Protein AF-A0A814Y055-F1 (afdb_monomer_lite)

Secondary structure (DSSP, 8-state):
---TTS--B---EEPPHHHHHHHTSHHHHHHHHHHHHHHHTT-TTS---HHHHHHHHHT-EEEEEEEEEETTEEEEEEEEEEETTEEEE-

Sequence (90 aa):
MSDEDNNAMGPVMDATPEIQALAERPEIKEAAIDALHKKHRENRIHHFTEKHRETHLINWQVTQYAEEQVAYGINYFMNVSIGDGLFIHI

Radius of gyration: 14.28 Å; chains: 1; bounding box: 35×26×37 Å

pLDDT: mean 84.06, std 14.81, range [39.12, 96.75]

Organism: NCBI:txid392030

Foldseek 3Di:
DDDPVPFQKADKDFDDPVNFVVCLPCVNVVVQLVVVLVVCVPPPPDPSDPVLSVQQNVQWDWGIWIWGDDPVGIDIWTWTDRDDVDTDTD

Structure (mmCIF, N/CA/C/O backbone):
data_AF-A0A814Y055-F1
#
_entry.id   AF-A0A814Y055-F1
#
loop_
_atom_site.group_PDB
_atom_site.id
_atom_site.type_symbol
_atom_site.label_atom_id
_atom_site.label_alt_id
_atom_site.label_comp_id
_atom_site.label_asym_id
_atom_site.label_entity_id
_atom_site.label_seq_id
_atom_site.pdbx_PDB_ins_code
_atom_site.Cartn_x
_atom_site.Cartn_y
_atom_site.Cartn_z
_atom_site.occupancy
_atom_site.B_iso_or_equiv
_atom_site.auth_seq_id
_atom_site.auth_comp_id
_atom_site.auth_asym_id
_atom_site.auth_atom_id
_atom_site.pdbx_PDB_model_num
ATOM 1 N N . MET A 1 1 ? -11.312 -4.933 -19.377 1.00 39.12 1 MET A N 1
ATOM 2 C CA . MET A 1 1 ? -11.389 -6.177 -18.591 1.00 39.12 1 MET A CA 1
ATOM 3 C C . MET A 1 1 ? -10.172 -6.972 -19.002 1.00 39.12 1 MET A C 1
ATOM 5 O O . MET A 1 1 ? -10.045 -7.200 -20.199 1.00 39.12 1 MET A O 1
ATOM 9 N N . SER A 1 2 ? -9.229 -7.215 -18.091 1.00 41.22 2 SER A N 1
ATOM 10 C CA . SER A 1 2 ? -8.090 -8.075 -18.405 1.00 41.22 2 SER A CA 1
ATOM 11 C C . SER A 1 2 ? -8.553 -9.532 -18.321 1.00 41.22 2 SER A C 1
ATOM 13 O O . SER A 1 2 ? -9.442 -9.861 -17.535 1.00 41.22 2 SER A O 1
ATOM 15 N N . ASP A 1 3 ? -8.069 -10.338 -19.254 1.00 47.94 3 ASP A N 1
ATOM 16 C CA . ASP A 1 3 ? -8.426 -11.738 -19.451 1.00 47.94 3 ASP A CA 1
ATOM 17 C C . ASP A 1 3 ? -7.535 -12.569 -18.519 1.00 47.94 3 ASP A C 1
ATOM 19 O O . ASP A 1 3 ? -6.311 -12.469 -18.60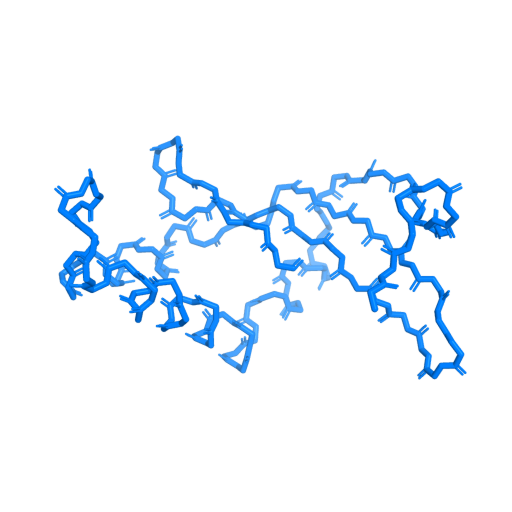8 1.00 47.94 3 ASP A O 1
ATOM 23 N N . GLU A 1 4 ? -8.122 -13.319 -17.581 1.00 52.69 4 GLU A N 1
ATOM 24 C CA . GLU A 1 4 ? -7.372 -14.071 -16.558 1.00 52.69 4 GLU A CA 1
ATOM 25 C C . GLU A 1 4 ? -6.387 -15.074 -17.187 1.00 52.69 4 GLU A C 1
ATOM 27 O O . GLU A 1 4 ? -5.328 -15.326 -16.615 1.00 52.69 4 GLU A O 1
ATOM 32 N N . ASP A 1 5 ? -6.681 -15.547 -18.404 1.00 50.50 5 ASP A N 1
ATOM 33 C CA . ASP A 1 5 ? -5.841 -16.473 -19.170 1.00 50.50 5 ASP A CA 1
ATOM 34 C C . ASP A 1 5 ? -4.698 -15.782 -19.948 1.00 50.50 5 ASP A C 1
ATOM 36 O O . ASP A 1 5 ? -3.781 -16.455 -20.421 1.00 50.50 5 ASP A O 1
ATOM 40 N N . ASN A 1 6 ? -4.715 -14.447 -20.072 1.00 53.06 6 ASN A N 1
ATOM 41 C CA . ASN A 1 6 ? -3.714 -13.650 -20.801 1.00 53.06 6 ASN A CA 1
ATOM 42 C C . ASN A 1 6 ? -3.105 -12.512 -19.957 1.00 53.06 6 ASN A C 1
ATOM 44 O O . ASN A 1 6 ? -2.528 -11.574 -20.514 1.00 53.06 6 ASN A O 1
ATOM 48 N N . ASN A 1 7 ? -3.216 -12.560 -18.627 1.00 58.41 7 ASN A N 1
ATOM 49 C CA . ASN A 1 7 ? -2.532 -11.596 -17.766 1.00 58.41 7 ASN A CA 1
ATOM 50 C C . ASN A 1 7 ? -1.030 -11.900 -17.759 1.00 58.41 7 ASN A C 1
ATOM 52 O O . ASN A 1 7 ? -0.590 -12.949 -17.288 1.00 58.41 7 ASN A O 1
ATOM 56 N N . ALA A 1 8 ? -0.227 -10.952 -18.242 1.00 69.62 8 ALA A N 1
ATOM 57 C CA . ALA A 1 8 ? 1.233 -11.019 -18.198 1.00 69.62 8 ALA A CA 1
ATOM 58 C C . ALA A 1 8 ? 1.760 -10.602 -16.813 1.00 69.62 8 ALA A C 1
ATOM 60 O O . ALA A 1 8 ? 2.765 -9.896 -16.698 1.00 69.62 8 ALA A O 1
ATOM 61 N N . MET A 1 9 ? 1.051 -11.010 -15.758 1.00 80.44 9 MET A N 1
ATOM 62 C CA . MET A 1 9 ? 1.456 -10.748 -14.389 1.00 80.44 9 MET A CA 1
ATOM 63 C C . MET A 1 9 ? 2.708 -11.575 -14.093 1.00 80.44 9 MET A C 1
ATOM 65 O O . MET A 1 9 ? 2.737 -12.793 -14.279 1.00 80.44 9 MET A O 1
ATOM 69 N N . GLY A 1 10 ? 3.757 -10.891 -13.655 1.00 83.50 10 GLY A N 1
ATOM 70 C CA . GLY A 1 10 ? 4.992 -11.499 -13.195 1.00 83.50 10 GLY A CA 1
ATOM 71 C C . GLY A 1 10 ? 4.787 -12.364 -11.947 1.00 83.50 10 GLY A C 1
ATOM 72 O O . GLY A 1 10 ? 3.692 -12.422 -11.378 1.00 83.50 10 GLY A O 1
ATOM 73 N N . PRO A 1 11 ? 5.845 -13.058 -11.496 1.00 90.25 11 PRO A N 1
ATOM 74 C CA . PRO A 1 11 ? 5.767 -13.871 -10.292 1.00 90.25 11 PRO A CA 1
ATOM 75 C C . PRO A 1 11 ? 5.433 -13.006 -9.073 1.00 90.25 11 PRO A C 1
ATOM 77 O O . PRO A 1 11 ? 5.869 -11.859 -8.969 1.00 90.25 11 PRO A O 1
ATOM 80 N N . VAL A 1 12 ? 4.698 -13.588 -8.127 1.00 92.75 12 VAL A N 1
ATOM 81 C CA . VAL A 1 12 ? 4.480 -12.969 -6.817 1.00 92.75 12 VAL A CA 1
ATOM 82 C C . VAL A 1 12 ? 5.792 -13.005 -6.036 1.00 92.75 12 VAL A C 1
ATOM 84 O O . VAL A 1 12 ? 6.417 -14.058 -5.903 1.00 92.75 12 VAL A O 1
ATOM 87 N N . MET A 1 13 ? 6.197 -11.848 -5.528 1.00 93.75 13 MET A N 1
ATOM 88 C CA . MET A 1 13 ? 7.412 -11.629 -4.753 1.00 93.75 13 MET A CA 1
ATOM 89 C C . MET A 1 13 ? 7.064 -11.084 -3.365 1.00 93.75 13 MET A C 1
ATOM 91 O O . MET A 1 13 ? 6.020 -10.457 -3.173 1.00 93.75 13 MET A O 1
ATOM 95 N N . ASP A 1 14 ? 7.948 -11.309 -2.395 1.00 96.44 14 ASP A N 1
ATOM 96 C CA . ASP A 1 14 ? 7.824 -10.708 -1.065 1.00 96.44 14 ASP A CA 1
ATOM 97 C C . ASP A 1 14 ? 8.037 -9.193 -1.137 1.00 96.44 14 ASP A C 1
ATOM 99 O O . ASP A 1 14 ? 8.849 -8.703 -1.926 1.00 96.44 14 ASP A O 1
ATOM 103 N N . ALA A 1 15 ? 7.318 -8.441 -0.305 1.00 94.25 15 ALA A N 1
ATOM 104 C CA . ALA A 1 15 ? 7.405 -6.987 -0.300 1.00 94.25 15 ALA A CA 1
ATOM 105 C C . ALA A 1 15 ? 8.827 -6.488 -0.001 1.00 94.25 15 ALA A C 1
ATOM 107 O O . ALA A 1 15 ? 9.466 -6.882 0.978 1.00 94.25 15 ALA A O 1
ATOM 108 N N . THR A 1 16 ? 9.301 -5.558 -0.828 1.00 94.88 16 THR A N 1
ATOM 109 C CA . THR A 1 16 ? 10.556 -4.838 -0.598 1.00 94.88 16 THR A CA 1
ATOM 110 C C . THR A 1 16 ? 10.286 -3.492 0.088 1.00 94.88 16 THR A C 1
ATOM 112 O O . THR A 1 16 ? 9.170 -2.968 0.005 1.00 94.88 16 THR A O 1
ATOM 115 N N . PRO A 1 17 ? 11.294 -2.870 0.732 1.00 95.94 17 PRO A N 1
ATOM 116 C CA . PRO A 1 17 ? 11.141 -1.534 1.313 1.00 95.94 17 PRO A CA 1
ATOM 117 C C . PRO A 1 17 ? 10.698 -0.467 0.300 1.00 95.94 17 PRO A C 1
ATOM 119 O O . PRO A 1 17 ? 9.984 0.464 0.660 1.00 95.94 17 PRO A O 1
ATOM 122 N N . GLU A 1 18 ? 11.091 -0.607 -0.968 1.00 95.25 18 GLU A N 1
ATOM 123 C CA . GLU A 1 18 ? 10.703 0.315 -2.041 1.00 95.25 18 GLU A CA 1
ATOM 124 C C . GLU A 1 18 ? 9.212 0.201 -2.375 1.00 95.25 18 GLU A C 1
ATOM 126 O O . GLU A 1 18 ? 8.529 1.217 -2.501 1.00 95.25 18 GLU A O 1
ATOM 131 N N . ILE A 1 19 ? 8.691 -1.027 -2.453 1.00 94.12 19 ILE A N 1
ATOM 132 C CA . ILE A 1 19 ? 7.267 -1.282 -2.698 1.00 94.12 19 ILE A CA 1
ATOM 133 C C . ILE A 1 19 ? 6.420 -0.865 -1.496 1.00 94.12 19 ILE A C 1
ATOM 135 O O . ILE A 1 19 ? 5.370 -0.251 -1.675 1.00 94.12 19 ILE A O 1
ATOM 139 N N . GLN A 1 20 ? 6.899 -1.107 -0.273 1.00 95.94 20 GLN A N 1
ATOM 140 C CA . GLN A 1 20 ? 6.249 -0.590 0.931 1.00 95.94 20 GLN A CA 1
ATOM 141 C C . GLN A 1 20 ? 6.157 0.943 0.883 1.00 95.94 20 GLN A C 1
ATOM 143 O O . GLN A 1 20 ? 5.078 1.496 1.076 1.00 95.94 20 GLN A O 1
ATOM 148 N N . ALA A 1 21 ? 7.256 1.635 0.563 1.00 95.25 21 ALA A N 1
ATOM 149 C CA . ALA A 1 21 ? 7.272 3.093 0.463 1.00 95.25 21 ALA A CA 1
ATOM 150 C C . ALA A 1 21 ? 6.375 3.624 -0.671 1.00 95.25 21 ALA A C 1
ATOM 152 O O . ALA A 1 21 ? 5.777 4.692 -0.536 1.00 95.25 21 ALA A O 1
ATOM 153 N N . LEU A 1 22 ? 6.258 2.890 -1.785 1.00 94.00 22 LEU A N 1
ATOM 154 C CA . LEU A 1 22 ? 5.307 3.202 -2.852 1.00 94.00 22 L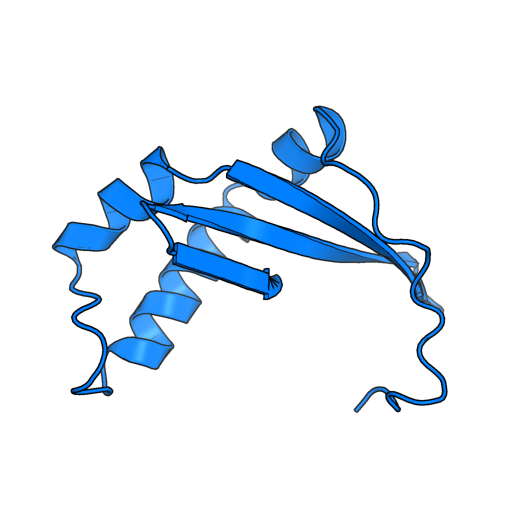EU A CA 1
ATOM 155 C C . LEU A 1 22 ? 3.867 3.104 -2.338 1.00 94.00 22 LEU A C 1
ATOM 157 O O . LEU A 1 22 ? 3.102 4.049 -2.504 1.00 94.00 22 LEU A O 1
ATOM 161 N N . ALA A 1 23 ? 3.517 2.002 -1.675 1.00 93.88 23 ALA A N 1
ATOM 162 C CA . ALA A 1 23 ? 2.180 1.773 -1.140 1.00 93.88 23 ALA A CA 1
ATOM 163 C C . ALA A 1 23 ? 1.815 2.713 0.020 1.00 93.88 23 ALA A C 1
ATOM 165 O O . ALA A 1 23 ? 0.637 2.958 0.257 1.00 93.88 23 ALA A O 1
ATOM 166 N N . GLU A 1 24 ? 2.800 3.238 0.752 1.00 93.94 24 GLU A N 1
ATOM 167 C CA . GLU A 1 24 ? 2.591 4.194 1.847 1.00 93.94 24 GLU A CA 1
ATOM 168 C C . GLU A 1 24 ? 2.235 5.607 1.386 1.00 93.94 24 GLU A C 1
ATOM 170 O O . GLU A 1 24 ? 1.793 6.420 2.205 1.00 93.94 24 GLU A O 1
ATOM 175 N N . ARG A 1 25 ? 2.395 5.914 0.095 1.00 95.06 25 ARG A N 1
ATOM 176 C CA . ARG A 1 25 ? 2.040 7.226 -0.442 1.00 95.06 25 ARG A CA 1
ATOM 177 C C . ARG A 1 25 ? 0.563 7.543 -0.161 1.00 95.06 25 ARG A C 1
ATOM 179 O O . ARG A 1 25 ? -0.287 6.688 -0.434 1.00 95.06 25 ARG A O 1
ATOM 186 N N . PRO A 1 26 ? 0.227 8.744 0.352 1.00 93.00 26 PRO A N 1
ATOM 187 C CA . PRO A 1 26 ? -1.144 9.084 0.737 1.00 93.00 26 PRO A CA 1
ATOM 188 C C . PRO A 1 26 ? -2.162 8.867 -0.385 1.00 93.00 26 PRO A C 1
ATOM 190 O O . PRO A 1 26 ? -3.257 8.369 -0.137 1.00 93.00 26 PRO A O 1
ATOM 193 N N . GLU A 1 27 ? -1.783 9.159 -1.631 1.00 94.19 27 GLU A N 1
ATOM 194 C CA . GLU A 1 27 ? -2.633 8.980 -2.808 1.00 94.19 27 GLU A CA 1
ATOM 195 C C . GLU A 1 27 ? -3.010 7.519 -3.102 1.00 94.19 27 GLU A C 1
ATOM 197 O O . GLU A 1 27 ? -4.005 7.283 -3.783 1.00 94.19 27 GLU A O 1
ATOM 202 N N . ILE A 1 28 ? -2.252 6.547 -2.583 1.00 93.62 28 ILE A N 1
ATOM 203 C CA . ILE A 1 28 ? -2.546 5.112 -2.695 1.00 93.62 28 ILE A CA 1
ATOM 204 C C . ILE A 1 28 ? -3.199 4.629 -1.403 1.00 93.62 28 ILE A C 1
ATOM 206 O O . ILE A 1 28 ? -4.313 4.106 -1.424 1.00 93.62 28 ILE A O 1
ATOM 210 N N . LYS A 1 29 ? -2.527 4.846 -0.269 1.00 92.81 29 LYS A N 1
ATOM 211 C CA . LYS A 1 29 ? -2.939 4.341 1.042 1.00 92.81 29 LYS A CA 1
ATOM 212 C C . LYS A 1 29 ? -4.303 4.869 1.469 1.00 92.81 29 LYS A C 1
ATOM 214 O O . LYS A 1 29 ? -5.190 4.088 1.813 1.00 92.81 29 LYS A O 1
ATOM 219 N N . GLU A 1 30 ? -4.494 6.186 1.446 1.00 92.19 30 GLU A N 1
ATOM 220 C CA . GLU A 1 30 ? -5.767 6.772 1.871 1.00 92.19 30 GLU A CA 1
ATOM 221 C C . GLU A 1 30 ? -6.871 6.472 0.863 1.00 92.19 30 GLU A C 1
ATOM 223 O O . GLU A 1 30 ? -7.968 6.098 1.266 1.00 92.19 30 GLU A O 1
ATOM 228 N N . ALA A 1 31 ? -6.568 6.526 -0.438 1.00 92.44 31 ALA A N 1
ATOM 229 C CA . ALA A 1 31 ? -7.537 6.197 -1.479 1.00 92.44 31 ALA A CA 1
ATOM 230 C C . ALA A 1 31 ? -8.043 4.749 -1.367 1.00 92.44 31 ALA A C 1
ATOM 232 O O . ALA A 1 31 ? -9.244 4.510 -1.506 1.00 92.44 31 ALA A O 1
ATOM 233 N N . ALA A 1 32 ? -7.159 3.789 -1.074 1.00 91.94 32 ALA A N 1
ATOM 234 C CA . ALA A 1 32 ? -7.520 2.386 -0.894 1.00 91.94 32 ALA A CA 1
ATOM 235 C C . ALA A 1 32 ? -8.402 2.172 0.344 1.00 91.94 32 ALA A C 1
ATOM 237 O O . ALA A 1 32 ? -9.441 1.512 0.258 1.00 91.94 32 ALA A O 1
ATOM 238 N N . ILE A 1 33 ? -8.033 2.765 1.484 1.00 89.31 33 ILE A N 1
ATOM 239 C CA . ILE A 1 33 ? -8.830 2.677 2.714 1.00 89.31 33 ILE A CA 1
ATOM 240 C C . ILE A 1 33 ? -10.181 3.383 2.550 1.00 89.31 33 ILE A C 1
ATOM 242 O O . ILE A 1 33 ? -11.214 2.831 2.930 1.00 89.31 33 ILE A O 1
ATOM 246 N N . ASP A 1 34 ? -10.220 4.558 1.931 1.00 89.06 34 ASP A N 1
ATOM 247 C CA . ASP A 1 34 ? -11.469 5.282 1.701 1.00 89.06 34 ASP A CA 1
ATOM 248 C C . ASP A 1 34 ? -12.380 4.522 0.724 1.00 89.06 34 ASP A C 1
ATOM 250 O O . ASP A 1 34 ? -13.592 4.433 0.941 1.00 89.06 34 ASP A O 1
ATOM 254 N N . ALA A 1 35 ? -11.817 3.904 -0.321 1.00 88.50 35 ALA A N 1
ATOM 255 C CA . ALA A 1 35 ? -12.557 3.041 -1.239 1.00 88.50 35 ALA A CA 1
ATOM 256 C C . ALA A 1 35 ? -13.119 1.798 -0.531 1.00 88.50 35 ALA A C 1
ATOM 258 O O . ALA A 1 35 ? -14.284 1.447 -0.748 1.00 88.50 35 ALA A O 1
ATOM 259 N N . LEU A 1 36 ? -12.332 1.171 0.351 1.00 87.12 36 LEU A N 1
ATOM 260 C CA . LEU A 1 36 ? -12.769 0.055 1.190 1.00 87.12 36 LEU A CA 1
ATOM 261 C C . LEU A 1 36 ? -13.951 0.477 2.074 1.00 87.12 36 LEU A C 1
ATOM 263 O O . LEU A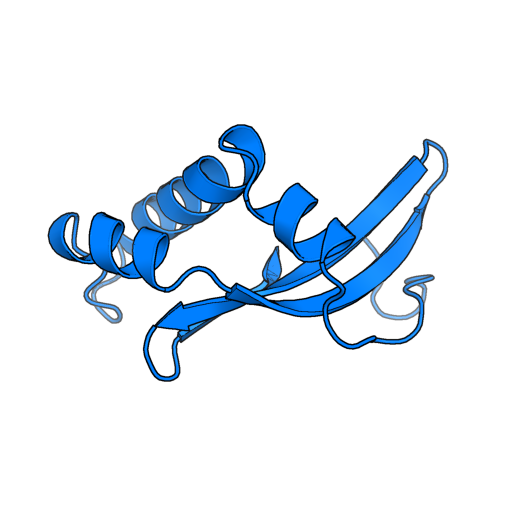 1 36 ? -15.020 -0.136 2.022 1.00 87.12 36 LEU A O 1
ATOM 267 N N . HIS A 1 37 ? -13.806 1.565 2.828 1.00 82.75 37 HIS A N 1
ATOM 268 C CA . HIS A 1 37 ? -14.858 2.071 3.706 1.00 82.75 37 HIS A CA 1
ATOM 269 C C . HIS A 1 37 ? -16.115 2.467 2.925 1.00 82.75 37 HIS A C 1
ATOM 271 O O . HIS A 1 37 ? -17.225 2.144 3.345 1.00 82.75 37 HIS A O 1
ATOM 277 N N . LYS A 1 38 ? -15.973 3.088 1.748 1.00 83.94 38 LYS A N 1
ATOM 278 C CA . LYS A 1 38 ? -17.103 3.422 0.871 1.00 83.94 38 LYS A CA 1
ATOM 279 C C . LYS A 1 38 ? -17.840 2.173 0.385 1.00 83.94 38 LYS A C 1
ATOM 281 O O . LYS A 1 38 ? -19.066 2.146 0.435 1.00 83.94 38 LYS A O 1
ATOM 286 N N . LYS A 1 39 ? -17.114 1.140 -0.054 1.00 81.00 39 LYS A N 1
ATOM 287 C CA . LYS A 1 39 ? -17.692 -0.123 -0.546 1.00 81.00 39 LYS A CA 1
ATOM 288 C C . LYS A 1 39 ? -18.410 -0.899 0.560 1.00 81.00 39 LYS A C 1
ATOM 290 O O . LYS A 1 39 ? -19.424 -1.544 0.303 1.00 81.00 39 LYS A O 1
ATOM 295 N N . HIS A 1 40 ? -17.902 -0.833 1.789 1.00 75.25 40 HIS A N 1
ATOM 296 C CA . HIS A 1 40 ? -18.466 -1.560 2.926 1.00 75.25 40 HIS A CA 1
ATOM 297 C C . HIS A 1 40 ? -19.465 -0.756 3.764 1.00 75.25 40 HIS A C 1
ATOM 299 O O . HIS A 1 40 ? -20.182 -1.359 4.559 1.00 75.25 40 HIS A O 1
ATOM 305 N N . ARG A 1 41 ? -19.608 0.557 3.535 1.00 67.19 41 ARG A N 1
ATOM 306 C CA . ARG A 1 41 ? -20.611 1.410 4.199 1.00 67.19 41 ARG A CA 1
ATOM 307 C C . ARG A 1 41 ? -22.044 0.875 4.057 1.00 67.19 41 ARG A C 1
ATOM 309 O O . ARG A 1 41 ? -22.863 1.096 4.943 1.00 67.19 41 ARG A O 1
ATOM 316 N N . GLU A 1 42 ? -22.343 0.156 2.976 1.00 54.97 42 GLU A N 1
ATOM 317 C CA . GLU A 1 42 ? -23.669 -0.423 2.702 1.00 54.97 42 GLU A CA 1
ATOM 318 C C . GLU A 1 42 ? -23.799 -1.897 3.130 1.00 54.97 42 GLU A C 1
ATOM 320 O O . GLU A 1 42 ? -24.895 -2.459 3.134 1.00 54.97 42 GLU A O 1
ATOM 325 N N . ASN A 1 43 ? -22.693 -2.543 3.509 1.00 54.91 43 ASN A N 1
ATOM 326 C CA . ASN A 1 43 ? -22.636 -3.988 3.682 1.00 54.91 43 ASN A CA 1
ATOM 327 C C . ASN A 1 43 ? -22.777 -4.377 5.162 1.00 54.91 43 ASN A C 1
ATOM 329 O O . ASN A 1 43 ? -21.891 -4.140 5.976 1.00 54.91 43 ASN A O 1
ATOM 333 N N . ARG A 1 44 ? -23.880 -5.051 5.512 1.00 54.44 44 ARG A N 1
ATOM 334 C CA . ARG A 1 44 ? -24.196 -5.509 6.885 1.00 54.44 44 ARG A CA 1
ATOM 335 C C . ARG A 1 44 ? -23.267 -6.607 7.432 1.00 54.44 44 ARG A C 1
ATOM 337 O O . ARG A 1 44 ? -23.433 -7.011 8.576 1.00 54.44 44 ARG A O 1
ATOM 344 N N . ILE A 1 45 ? -22.348 -7.121 6.612 1.00 56.53 45 ILE A N 1
ATOM 345 C CA . ILE A 1 45 ? -21.531 -8.312 6.902 1.00 56.53 45 ILE A CA 1
ATOM 346 C C . ILE A 1 45 ? -20.172 -7.941 7.506 1.00 56.53 45 ILE A C 1
ATOM 348 O O . ILE A 1 45 ? -19.664 -8.658 8.362 1.00 56.53 45 ILE A O 1
ATOM 352 N N . HIS A 1 46 ? -19.593 -6.807 7.108 1.00 56.78 46 HIS A N 1
ATOM 353 C CA . HIS A 1 46 ? -18.292 -6.376 7.606 1.00 56.78 46 HIS A CA 1
ATOM 354 C C . HIS A 1 46 ? -18.441 -5.031 8.302 1.00 56.78 46 HIS A C 1
ATOM 356 O O . HIS A 1 46 ? -18.787 -4.035 7.674 1.00 56.78 46 HIS A O 1
ATOM 362 N N . HIS A 1 47 ? -18.198 -5.004 9.611 1.00 61.75 47 HIS A N 1
ATOM 363 C CA . HIS A 1 47 ? -18.362 -3.824 10.458 1.00 61.75 47 HIS A CA 1
ATOM 364 C C . HIS A 1 47 ? -17.236 -2.794 10.225 1.00 61.75 47 HIS A C 1
ATOM 366 O O . HIS A 1 47 ? -16.608 -2.342 11.178 1.00 61.75 47 HIS A O 1
ATOM 372 N N . PHE A 1 48 ? -16.939 -2.412 8.980 1.00 69.25 48 PHE A N 1
ATOM 373 C CA . PHE A 1 48 ? -15.988 -1.345 8.653 1.00 69.25 48 PHE A CA 1
ATOM 374 C C . PHE A 1 48 ? -16.609 0.014 9.003 1.00 69.25 48 PHE A C 1
ATOM 376 O O . PHE A 1 48 ? -17.190 0.705 8.171 1.00 69.25 48 PHE A O 1
ATOM 383 N N . THR A 1 49 ? -16.560 0.370 10.286 1.00 69.31 49 THR A N 1
ATOM 384 C CA . THR A 1 49 ? -16.957 1.696 10.770 1.00 69.31 49 THR A CA 1
ATOM 385 C C . THR A 1 49 ? -15.812 2.689 10.598 1.00 69.31 49 THR A C 1
ATOM 387 O O . THR A 1 49 ? -14.652 2.287 10.564 1.00 69.31 49 THR A O 1
ATOM 390 N N . GLU A 1 50 ? -16.106 3.992 10.581 1.00 69.44 50 GLU A N 1
ATOM 391 C CA . GLU A 1 50 ? -15.079 5.053 10.539 1.00 69.44 50 GLU A CA 1
ATOM 392 C C . GLU A 1 50 ? -14.033 4.915 11.664 1.00 69.44 50 GLU A C 1
ATOM 394 O O . GLU A 1 50 ? -12.875 5.272 11.481 1.00 69.44 50 GLU A O 1
ATOM 399 N N . LYS A 1 51 ? -14.397 4.304 12.803 1.00 71.81 51 LYS A N 1
ATOM 400 C CA . LYS A 1 51 ? -13.464 4.034 13.911 1.00 71.81 51 LYS A CA 1
ATOM 401 C C . LYS A 1 51 ? -12.357 3.041 13.552 1.00 71.81 51 LYS A C 1
ATOM 403 O O . LYS A 1 51 ? -11.305 3.070 14.175 1.00 71.81 51 LYS A O 1
ATOM 408 N N . HIS A 1 52 ? -12.579 2.167 12.571 1.00 79.88 52 HIS A N 1
ATOM 409 C CA . HIS A 1 52 ? -11.572 1.207 12.120 1.00 79.88 52 HIS A CA 1
ATOM 410 C C . HIS A 1 52 ? -10.609 1.807 11.088 1.00 79.88 52 HIS A C 1
ATOM 412 O O . HIS A 1 52 ? -9.559 1.222 10.838 1.00 79.88 52 HIS A O 1
ATOM 418 N N . ARG A 1 53 ? -10.912 2.997 10.541 1.00 84.06 53 ARG A N 1
ATOM 419 C CA . ARG A 1 53 ? -10.086 3.657 9.518 1.00 84.06 53 ARG A CA 1
ATOM 420 C C . ARG A 1 53 ? -8.661 3.884 10.017 1.00 84.06 53 ARG A C 1
ATOM 422 O O . ARG A 1 53 ? -7.703 3.499 9.355 1.00 84.06 53 ARG A O 1
ATOM 429 N N . GLU A 1 54 ? -8.521 4.463 11.208 1.00 85.50 54 GLU A N 1
ATOM 430 C CA . GLU A 1 54 ? -7.212 4.704 11.829 1.00 85.50 54 GLU A CA 1
ATOM 431 C C . GLU A 1 54 ? -6.463 3.395 12.093 1.00 85.50 54 GLU A C 1
ATOM 433 O O . GLU A 1 54 ? -5.274 3.292 11.802 1.00 85.50 54 GLU A O 1
ATOM 438 N N . THR A 1 55 ? -7.164 2.364 12.572 1.00 87.56 55 THR A N 1
ATOM 439 C CA . THR A 1 55 ? -6.578 1.038 12.800 1.00 87.56 55 THR A CA 1
ATOM 440 C C . THR A 1 55 ? -6.042 0.423 11.507 1.00 87.56 55 THR A C 1
ATOM 442 O O . THR A 1 55 ? -4.952 -0.145 11.518 1.00 87.56 55 THR A O 1
ATOM 445 N N . HIS A 1 56 ? -6.753 0.563 10.388 1.00 89.25 56 HIS A N 1
ATOM 446 C CA . HIS A 1 56 ? -6.290 0.069 9.090 1.00 89.25 56 HIS A CA 1
ATOM 447 C C . HIS A 1 56 ? -5.089 0.845 8.555 1.00 89.25 56 HIS A C 1
ATOM 449 O O . HIS A 1 56 ? -4.165 0.247 8.011 1.00 89.25 56 HIS A O 1
ATOM 455 N N . LEU A 1 57 ? -5.055 2.163 8.764 1.00 87.50 57 LEU A N 1
ATOM 456 C CA . LEU A 1 57 ? -3.905 2.986 8.393 1.00 87.50 57 LEU A CA 1
ATOM 457 C C . LEU A 1 57 ? -2.655 2.638 9.212 1.00 87.50 57 LEU A C 1
ATOM 459 O O . LEU A 1 57 ? -1.556 2.633 8.659 1.00 87.50 57 LEU A O 1
ATOM 463 N N . ILE A 1 58 ? -2.808 2.347 10.505 1.00 90.88 58 ILE A N 1
ATOM 464 C CA . ILE A 1 58 ? -1.694 1.966 11.386 1.00 90.88 58 ILE A CA 1
ATOM 465 C C . ILE A 1 58 ? -1.144 0.586 11.014 1.00 90.88 58 ILE A C 1
ATOM 467 O O . ILE A 1 58 ? 0.068 0.409 10.972 1.00 90.88 58 ILE A O 1
ATOM 471 N N . ASN A 1 59 ? -2.021 -0.376 10.724 1.00 93.25 59 ASN A N 1
ATOM 472 C CA . ASN A 1 59 ? -1.622 -1.750 10.407 1.00 93.25 59 ASN A CA 1
ATOM 473 C C . ASN A 1 59 ? -1.247 -1.965 8.932 1.00 93.25 59 ASN A C 1
ATOM 475 O O . ASN A 1 59 ? -1.031 -3.103 8.534 1.00 93.25 59 ASN A O 1
ATOM 479 N N . TRP A 1 60 ? -1.189 -0.898 8.131 1.00 94.69 60 TRP A N 1
ATOM 480 C CA . TRP A 1 60 ? -0.896 -0.958 6.702 1.00 94.69 60 TRP A CA 1
ATOM 481 C C . TRP A 1 60 ? 0.50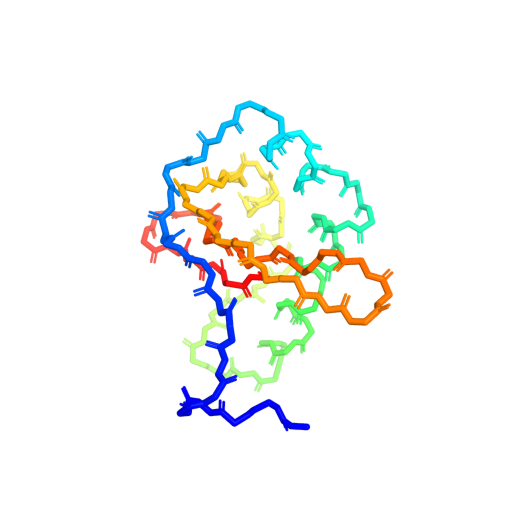0 -1.522 6.428 1.00 94.69 60 TRP A C 1
ATOM 483 O O . TRP A 1 60 ? 1.510 -0.845 6.636 1.00 94.69 60 TRP A O 1
ATOM 493 N N . GLN A 1 61 ? 0.552 -2.739 5.900 1.00 96.25 61 GLN A N 1
ATOM 494 C CA . GLN A 1 61 ? 1.795 -3.415 5.560 1.00 96.25 61 GLN A CA 1
ATOM 495 C C . GLN A 1 61 ? 1.632 -4.227 4.281 1.00 96.25 61 GLN A C 1
ATOM 497 O O . GLN A 1 61 ? 0.814 -5.142 4.224 1.00 96.25 61 GLN A O 1
ATOM 502 N N . VAL A 1 62 ? 2.442 -3.936 3.267 1.00 96.75 62 VAL A N 1
ATOM 503 C CA . VAL A 1 62 ? 2.527 -4.766 2.066 1.00 96.75 62 VAL A CA 1
ATOM 504 C C . VAL A 1 62 ? 3.252 -6.057 2.429 1.00 96.75 62 VAL A C 1
ATOM 506 O O . VAL A 1 62 ? 4.345 -6.026 2.990 1.00 96.75 62 VAL A O 1
ATOM 509 N N . THR A 1 63 ? 2.641 -7.198 2.131 1.00 96.00 63 THR A N 1
ATOM 510 C CA . THR A 1 63 ? 3.238 -8.517 2.372 1.00 96.00 63 THR A CA 1
ATOM 511 C C . THR A 1 63 ? 3.849 -9.081 1.102 1.00 96.00 63 THR A C 1
ATOM 513 O O . THR A 1 63 ? 4.952 -9.623 1.131 1.00 96.00 63 THR A O 1
ATOM 516 N N . GLN A 1 64 ? 3.152 -8.923 -0.021 1.00 96.19 64 GLN A N 1
ATOM 517 C CA . GLN A 1 64 ? 3.542 -9.469 -1.313 1.00 96.19 64 GLN A CA 1
ATOM 518 C C . GLN A 1 64 ? 3.146 -8.518 -2.433 1.00 96.19 64 GLN A C 1
ATOM 520 O O . GLN A 1 64 ? 2.212 -7.727 -2.286 1.00 96.19 64 GLN A O 1
ATOM 525 N N . TYR A 1 65 ? 3.830 -8.625 -3.564 1.00 96.19 65 TYR A N 1
ATOM 526 C CA . TYR A 1 65 ? 3.483 -7.877 -4.760 1.00 96.19 65 TYR A CA 1
ATOM 527 C C . TYR A 1 65 ? 3.808 -8.649 -6.038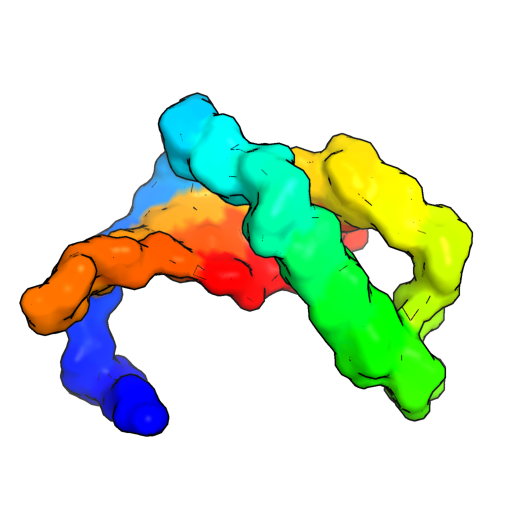 1.00 96.19 65 TYR A C 1
ATOM 529 O O . TYR A 1 65 ? 4.607 -9.582 -6.034 1.00 96.19 65 TYR A O 1
ATOM 537 N N . ALA A 1 66 ? 3.185 -8.246 -7.136 1.00 94.31 66 ALA A N 1
ATOM 538 C CA . ALA A 1 66 ? 3.504 -8.681 -8.484 1.00 94.31 66 ALA A CA 1
ATOM 539 C C . ALA A 1 66 ? 3.479 -7.476 -9.426 1.00 94.31 66 ALA A C 1
ATOM 541 O O . ALA A 1 66 ? 2.819 -6.470 -9.161 1.00 94.31 66 ALA A O 1
ATOM 542 N N . GLU A 1 67 ? 4.204 -7.583 -10.531 1.00 94.19 67 GLU A N 1
ATOM 543 C CA . GLU A 1 67 ? 4.307 -6.531 -11.538 1.00 94.19 67 GLU A CA 1
ATOM 544 C C . GLU A 1 67 ? 3.750 -7.024 -12.866 1.00 94.19 67 GLU A C 1
ATOM 546 O O . GLU A 1 67 ? 3.966 -8.171 -13.247 1.00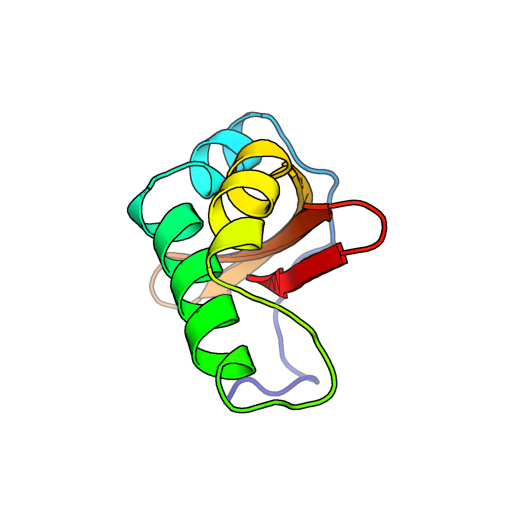 94.19 67 GLU A O 1
ATOM 551 N N . GLU A 1 68 ? 3.082 -6.152 -13.605 1.00 92.38 68 GLU A N 1
ATOM 552 C CA . GLU A 1 68 ? 2.644 -6.420 -14.970 1.00 92.38 68 GLU A CA 1
ATOM 553 C C . GLU A 1 68 ? 3.095 -5.279 -15.879 1.00 92.38 68 GLU A C 1
ATOM 555 O O . GLU A 1 68 ? 2.786 -4.109 -15.647 1.00 92.38 68 GLU A O 1
ATOM 560 N N . GLN A 1 69 ? 3.826 -5.627 -16.936 1.00 89.44 69 GLN A N 1
ATOM 561 C CA . GLN A 1 69 ? 4.211 -4.676 -17.974 1.00 89.44 69 GLN A CA 1
ATOM 562 C C . GLN A 1 69 ? 3.005 -4.394 -18.872 1.00 89.44 69 GLN A C 1
ATOM 564 O O . GLN A 1 69 ? 2.475 -5.295 -19.521 1.00 89.44 69 GLN A O 1
ATOM 569 N N . VAL A 1 70 ? 2.601 -3.130 -18.950 1.00 89.25 70 VAL A N 1
ATOM 570 C CA . VAL A 1 70 ? 1.519 -2.654 -19.816 1.00 89.25 70 VAL A CA 1
ATOM 571 C C . VAL A 1 70 ? 2.039 -1.618 -20.808 1.00 89.25 70 VAL A C 1
ATOM 573 O O . VAL A 1 70 ? 3.125 -1.066 -20.655 1.00 89.25 70 VAL A O 1
ATOM 576 N N . ALA A 1 71 ? 1.248 -1.309 -21.840 1.00 87.12 71 ALA A N 1
ATOM 577 C CA . ALA A 1 71 ? 1.665 -0.433 -22.942 1.00 87.12 71 ALA A CA 1
ATOM 578 C C . ALA A 1 71 ? 2.195 0.953 -22.508 1.00 87.12 71 ALA A C 1
ATOM 580 O O . ALA A 1 71 ? 2.940 1.582 -23.257 1.00 87.12 71 ALA A O 1
ATOM 581 N N . TYR A 1 72 ? 1.816 1.426 -21.317 1.00 87.50 72 TYR A N 1
ATOM 582 C CA . TYR A 1 72 ? 2.159 2.753 -20.798 1.00 87.50 72 TYR A CA 1
ATOM 583 C C . TYR A 1 72 ? 2.936 2.727 -19.472 1.00 87.50 72 TYR A C 1
ATOM 585 O O . TYR A 1 72 ? 3.080 3.776 -18.846 1.00 87.50 72 TYR A O 1
ATOM 593 N N . GLY A 1 73 ? 3.436 1.569 -19.028 1.00 89.81 73 GLY A N 1
ATOM 594 C CA . GLY A 1 73 ? 4.193 1.469 -17.779 1.00 89.81 73 GLY A CA 1
ATOM 595 C C . GLY A 1 73 ? 4.066 0.115 -17.092 1.00 89.81 73 GLY A C 1
ATOM 596 O O . GLY A 1 73 ? 3.914 -0.911 -17.746 1.00 89.81 73 GLY A O 1
ATOM 597 N N . ILE A 1 74 ? 4.133 0.134 -15.762 1.00 91.44 74 ILE A N 1
ATOM 598 C CA . ILE A 1 74 ? 4.058 -1.055 -14.913 1.00 91.44 74 ILE A CA 1
ATOM 599 C C . ILE A 1 74 ? 2.836 -0.919 -14.009 1.00 91.44 74 ILE A C 1
ATOM 601 O O . ILE A 1 74 ? 2.701 0.081 -13.300 1.00 91.44 74 ILE A O 1
ATOM 605 N N . ASN A 1 75 ? 1.964 -1.921 -14.032 1.00 92.50 75 ASN A N 1
ATOM 606 C CA . ASN A 1 75 ? 0.964 -2.117 -12.994 1.00 92.50 75 ASN A CA 1
ATOM 607 C C . ASN A 1 75 ? 1.604 -2.879 -11.835 1.00 92.50 75 ASN A C 1
ATOM 609 O O . ASN A 1 75 ? 2.312 -3.862 -12.049 1.00 92.50 75 ASN A O 1
ATOM 613 N N . TYR A 1 76 ? 1.311 -2.445 -10.616 1.00 92.81 76 TYR A N 1
ATOM 614 C CA . TYR A 1 76 ? 1.692 -3.149 -9.400 1.00 92.81 76 TYR A CA 1
ATOM 615 C C . TYR A 1 76 ? 0.437 -3.729 -8.768 1.00 92.81 76 TYR A C 1
ATOM 617 O O . TYR A 1 76 ? -0.497 -2.984 -8.488 1.00 92.81 76 TYR A O 1
ATOM 625 N N . PHE A 1 77 ? 0.448 -5.032 -8.524 1.00 94.19 77 PHE A N 1
ATOM 626 C CA . PHE A 1 77 ? -0.562 -5.726 -7.738 1.00 94.19 77 PHE A CA 1
ATOM 627 C C . PHE A 1 77 ? 0.026 -5.994 -6.365 1.00 94.19 77 PHE A C 1
ATOM 629 O O . PHE A 1 77 ? 1.068 -6.639 -6.273 1.00 94.19 77 PHE A O 1
ATOM 636 N N . MET A 1 78 ? -0.593 -5.504 -5.299 1.00 95.00 78 MET A N 1
ATOM 637 C CA . MET A 1 78 ? -0.046 -5.629 -3.948 1.00 95.00 78 MET A CA 1
ATOM 638 C C . MET A 1 78 ? -1.053 -6.276 -3.008 1.00 95.00 78 MET A C 1
ATOM 640 O O . MET A 1 78 ? -2.224 -5.905 -2.978 1.00 95.00 78 MET A O 1
ATOM 644 N N . ASN A 1 79 ? -0.577 -7.216 -2.196 1.00 95.69 79 ASN A N 1
ATOM 645 C CA . ASN A 1 79 ? -1.307 -7.741 -1.053 1.00 95.69 79 ASN A CA 1
ATOM 646 C C . ASN A 1 79 ? -0.914 -6.940 0.190 1.00 95.69 79 ASN A C 1
ATOM 648 O O . ASN A 1 79 ? 0.255 -6.924 0.583 1.00 95.69 79 ASN A O 1
ATOM 652 N N . VAL A 1 80 ? -1.883 -6.266 0.801 1.00 96.19 80 VAL A N 1
ATOM 653 C CA . VAL A 1 80 ? -1.660 -5.353 1.922 1.00 96.19 80 VAL A CA 1
ATOM 654 C C . VAL A 1 80 ? -2.460 -5.819 3.128 1.00 96.19 80 VAL A C 1
ATOM 656 O O . VAL A 1 80 ? -3.688 -5.865 3.098 1.00 96.19 80 VAL A O 1
ATOM 659 N N . SER A 1 81 ? -1.759 -6.137 4.210 1.00 95.00 81 SER A N 1
ATOM 660 C CA . SER A 1 81 ? -2.347 -6.341 5.529 1.00 95.00 81 SER A CA 1
ATOM 661 C C . SER A 1 81 ? -2.808 -5.002 6.098 1.00 95.00 81 SER A C 1
ATOM 663 O O . SER A 1 81 ? -2.083 -4.011 6.028 1.00 95.00 81 SER A O 1
ATOM 665 N N . ILE A 1 82 ? -4.016 -4.967 6.655 1.00 92.69 82 ILE A N 1
ATOM 666 C CA . ILE A 1 82 ? -4.610 -3.783 7.301 1.00 92.69 82 ILE A CA 1
ATOM 667 C C . ILE A 1 82 ? -5.143 -4.100 8.706 1.00 92.69 82 ILE A C 1
ATOM 669 O O . ILE A 1 82 ? -5.896 -3.324 9.301 1.00 92.69 82 ILE A O 1
ATOM 673 N N . GLY A 1 83 ? -4.792 -5.261 9.246 1.00 89.50 83 GLY A N 1
ATOM 674 C CA . GLY A 1 83 ? -5.241 -5.741 10.547 1.00 89.50 83 GLY A CA 1
ATOM 675 C C . GLY A 1 83 ? -5.131 -7.256 10.646 1.00 89.50 83 GLY A C 1
ATOM 676 O O . GLY A 1 83 ? -4.786 -7.931 9.678 1.00 89.50 83 GLY A O 1
ATOM 677 N N . ASP A 1 84 ? -5.444 -7.798 11.819 1.00 86.62 84 ASP A N 1
ATOM 678 C CA . ASP A 1 84 ? -5.346 -9.237 12.063 1.00 86.62 84 ASP A CA 1
ATOM 679 C C . ASP A 1 84 ? -6.296 -10.026 11.145 1.00 86.62 84 ASP A C 1
ATOM 681 O O . ASP A 1 84 ? -7.517 -9.873 11.209 1.00 86.62 84 ASP A O 1
ATOM 685 N N . GLY A 1 85 ? -5.719 -10.818 10.237 1.00 86.31 85 GLY A N 1
ATOM 686 C CA . GLY A 1 85 ? -6.451 -11.575 9.219 1.00 86.31 85 GLY A CA 1
ATOM 687 C C . GLY A 1 85 ? -7.162 -10.729 8.153 1.00 86.31 85 GLY A C 1
ATOM 688 O O . GLY A 1 85 ? -7.970 -11.276 7.400 1.00 86.31 85 GLY A O 1
ATOM 689 N N . LEU A 1 86 ? -6.898 -9.420 8.075 1.00 89.06 86 LEU A N 1
ATOM 690 C CA . LEU A 1 86 ? -7.539 -8.510 7.125 1.00 89.06 86 LEU A CA 1
ATOM 691 C C . LEU A 1 86 ? -6.551 -8.064 6.054 1.00 89.06 86 LEU A C 1
ATOM 693 O O . LEU A 1 86 ? -5.569 -7.386 6.351 1.00 89.06 86 LEU A O 1
ATOM 697 N N . PHE A 1 87 ? -6.871 -8.388 4.804 1.00 91.25 87 PHE A N 1
ATOM 698 C CA . PHE A 1 87 ? -6.047 -8.072 3.646 1.00 91.25 87 PHE A CA 1
ATOM 699 C C . PHE A 1 87 ? -6.854 -7.335 2.581 1.00 91.25 87 PHE A C 1
ATOM 701 O O . PHE A 1 87 ? -8.043 -7.604 2.387 1.00 91.25 87 PHE A O 1
ATOM 708 N N . ILE A 1 88 ? -6.191 -6.425 1.877 1.00 91.38 88 ILE A N 1
ATOM 709 C CA . ILE A 1 88 ? -6.692 -5.796 0.660 1.00 91.38 88 ILE A CA 1
ATOM 710 C C . ILE A 1 88 ? -5.728 -6.090 -0.482 1.00 91.38 88 ILE A C 1
ATOM 712 O O . ILE A 1 88 ? -4.513 -6.114 -0.293 1.00 91.38 88 ILE A O 1
ATOM 716 N N . HIS A 1 89 ? -6.283 -6.316 -1.667 1.00 92.56 89 HIS A N 1
ATOM 717 C CA . HIS A 1 89 ? -5.508 -6.381 -2.896 1.00 92.56 89 HIS A CA 1
ATOM 718 C C . HIS A 1 89 ? -5.724 -5.069 -3.641 1.00 92.56 89 HIS A C 1
ATOM 720 O O . HIS A 1 89 ? -6.877 -4.686 -3.873 1.00 92.56 89 HIS A O 1
ATOM 726 N N . ILE A 1 90 ? -4.628 -4.384 -3.953 1.00 89.88 90 ILE A N 1
ATOM 727 C CA . ILE A 1 90 ? -4.616 -3.117 -4.692 1.00 89.88 90 ILE A CA 1
ATOM 728 C C . ILE A 1 90 ? -3.865 -3.268 -6.005 1.00 89.88 90 ILE A C 1
ATOM 730 O O . ILE A 1 90 ? -2.920 -4.090 -6.038 1.00 89.88 90 ILE A O 1
#